Protein AF-A0A496ZQB3-F1 (afdb_monomer)

Solvent-accessible surface area (backbone atoms only — not comparable to full-atom values): 7014 Å² total; per-residue (Å²): 77,30,34,41,27,39,55,31,54,65,35,59,68,57,55,52,36,55,75,69,68,51,73,68,75,42,44,36,33,20,48,75,56,66,64,32,49,50,57,29,39,76,77,40,74,79,56,43,76,68,36,49,72,89,77,60,47,70,66,62,60,68,68,46,72,81,69,74,42,83,47,70,55,72,86,49,55,26,66,36,93,92,40,73,62,40,22,50,21,33,72,88,67,50,78,51,89,47,70,68,58,46,51,54,41,48,74,72,65,59,56,58,66,29,97,53,67,91,76,110

pLDDT: mean 89.24, std 12.01, range [52.22, 98.62]

Foldseek 3Di:
DAEEEEQCQLVVVVVVCVVVVHDYPAAEYEHAPPVSVVNNCVVCVRHHYPYHPVPDDPVNVVPDDDHPYYYYDFDCQCCDPVHDVQQQAFPVGHGHDDPVSVVVCVVVVTHGPHDDPPRD

Mean predicted aligned error: 5.42 Å

Radius of gyration: 16.33 Å; Cα contacts (8 Å, |Δi|>4): 185; chains: 1; bounding box: 41×24×38 Å

Structure (mmCIF, N/CA/C/O backbone):
data_AF-A0A496ZQB3-F1
#
_entry.id   AF-A0A496ZQB3-F1
#
loop_
_atom_site.group_PDB
_atom_site.id
_atom_site.type_symbol
_atom_site.label_atom_id
_atom_site.label_alt_id
_atom_site.label_comp_id
_atom_site.label_asym_id
_atom_site.label_entity_id
_atom_site.label_seq_id
_atom_site.pdbx_PDB_ins_code
_atom_site.Cartn_x
_atom_site.Cartn_y
_atom_site.Cartn_z
_atom_site.occupancy
_atom_site.B_iso_or_equiv
_atom_site.auth_seq_id
_atom_site.auth_comp_id
_atom_site.auth_asym_id
_atom_site.auth_atom_id
_atom_site.pdbx_PDB_model_num
ATOM 1 N N . MET A 1 1 ? -4.860 -3.472 15.190 1.00 96.44 1 MET A N 1
ATOM 2 C CA . MET A 1 1 ? -3.928 -3.937 14.155 1.00 96.44 1 MET A CA 1
ATOM 3 C C . MET A 1 1 ? -3.699 -2.834 13.135 1.00 96.44 1 MET A C 1
ATOM 5 O O . MET A 1 1 ? -4.678 -2.242 12.683 1.00 96.44 1 MET A O 1
ATOM 9 N N . ASN A 1 2 ? -2.444 -2.571 12.778 1.00 98.50 2 ASN A N 1
ATOM 10 C CA . ASN A 1 2 ? -2.066 -1.640 11.713 1.00 98.50 2 ASN A CA 1
ATOM 11 C C . ASN A 1 2 ? -1.763 -2.418 10.428 1.00 98.50 2 ASN A C 1
ATOM 13 O O . ASN A 1 2 ? -0.886 -3.285 10.422 1.00 98.50 2 ASN A O 1
ATOM 17 N N . VAL A 1 3 ? -2.482 -2.113 9.351 1.00 98.56 3 VAL A N 1
ATOM 18 C CA . VAL A 1 3 ? -2.362 -2.800 8.057 1.00 98.56 3 VAL A CA 1
ATOM 19 C C . VAL A 1 3 ? -1.801 -1.842 7.022 1.00 98.56 3 VAL A C 1
ATOM 21 O O . VAL A 1 3 ? -2.321 -0.739 6.882 1.00 98.56 3 VAL A O 1
ATOM 24 N N . LEU A 1 4 ? -0.787 -2.270 6.275 1.00 98.12 4 LEU A N 1
ATOM 25 C CA . LEU A 1 4 ? -0.310 -1.584 5.078 1.00 98.12 4 LEU A CA 1
ATOM 26 C C . LEU A 1 4 ? -0.684 -2.412 3.849 1.00 98.12 4 LEU A C 1
ATOM 28 O O . LEU A 1 4 ? -0.266 -3.560 3.722 1.00 98.12 4 LEU A O 1
ATOM 32 N N . SER A 1 5 ? -1.479 -1.827 2.960 1.00 97.44 5 SER A N 1
ATOM 33 C CA . SER A 1 5 ? -1.920 -2.431 1.708 1.00 97.44 5 SER A CA 1
ATOM 34 C C . SER A 1 5 ? -1.326 -1.687 0.519 1.00 97.44 5 SER A C 1
ATOM 36 O O . SER A 1 5 ? -1.587 -0.499 0.315 1.00 97.44 5 SER A O 1
ATOM 38 N N . LEU A 1 6 ? -0.496 -2.387 -0.246 1.00 95.50 6 LEU A N 1
ATOM 39 C CA . LEU A 1 6 ? 0.168 -1.894 -1.446 1.00 95.50 6 LEU A CA 1
ATOM 40 C C . LEU A 1 6 ? -0.578 -2.397 -2.683 1.00 95.50 6 LEU A C 1
ATOM 42 O O . LEU A 1 6 ? -0.841 -3.594 -2.782 1.00 95.50 6 LEU A O 1
ATOM 46 N N . PHE A 1 7 ? -0.880 -1.516 -3.640 1.00 94.25 7 PHE A N 1
ATOM 47 C CA . PHE A 1 7 ? -1.749 -1.849 -4.781 1.00 94.25 7 PHE A CA 1
ATOM 48 C C . PHE A 1 7 ? -3.143 -2.296 -4.295 1.00 94.25 7 PHE A C 1
ATOM 50 O O . PHE A 1 7 ? -3.633 -3.376 -4.627 1.00 94.25 7 PHE A O 1
ATOM 57 N N . ASP A 1 8 ? -3.736 -1.493 -3.408 1.00 96.56 8 ASP A N 1
ATOM 58 C CA . ASP A 1 8 ? -4.901 -1.871 -2.595 1.00 96.56 8 ASP A CA 1
ATOM 59 C C . ASP A 1 8 ? -6.169 -2.165 -3.417 1.00 96.56 8 ASP A C 1
ATOM 61 O O . ASP A 1 8 ? -7.058 -2.902 -2.970 1.00 96.56 8 ASP A O 1
ATOM 65 N N . GLY A 1 9 ? -6.272 -1.601 -4.621 1.00 95.75 9 GLY A N 1
ATOM 66 C CA . GLY A 1 9 ? -7.420 -1.737 -5.502 1.00 95.75 9 GLY A CA 1
ATOM 67 C C . GLY A 1 9 ? -8.715 -1.333 -4.800 1.00 95.75 9 GLY A C 1
ATOM 68 O O . GLY A 1 9 ? -8.843 -0.245 -4.243 1.00 95.75 9 GLY A O 1
ATOM 69 N N . LEU A 1 10 ? -9.698 -2.234 -4.814 1.00 96.75 10 LEU A N 1
ATOM 70 C CA . LEU A 1 10 ? -11.003 -2.041 -4.167 1.00 96.75 10 LEU A CA 1
ATOM 71 C C . LEU A 1 10 ? -10.984 -2.359 -2.657 1.00 96.75 10 LEU A C 1
ATOM 73 O O . LEU A 1 10 ? -12.029 -2.656 -2.079 1.00 96.75 10 LEU A O 1
ATOM 77 N N . SER A 1 11 ? -9.806 -2.351 -2.029 1.00 97.62 11 SER A N 1
ATOM 78 C CA . SER A 1 11 ? -9.590 -2.684 -0.615 1.00 97.62 11 SER A CA 1
ATOM 79 C C . SER A 1 11 ? -10.056 -4.095 -0.239 1.00 97.62 11 SER A C 1
ATOM 81 O O . SER A 1 11 ? -10.644 -4.330 0.818 1.00 97.62 11 SER A O 1
ATOM 83 N N . GLY A 1 12 ? -9.764 -5.075 -1.101 1.00 97.50 12 GLY A N 1
ATOM 84 C CA . GLY A 1 12 ? -10.137 -6.479 -0.879 1.00 97.50 12 GLY A CA 1
ATOM 85 C C . GLY A 1 12 ? -9.583 -7.055 0.431 1.00 97.50 12 GLY A C 1
ATOM 86 O O . GLY A 1 12 ? -10.274 -7.817 1.110 1.00 97.50 12 GLY A O 1
ATOM 87 N N . GLY A 1 13 ? -8.376 -6.633 0.825 1.00 97.38 13 GLY A N 1
ATOM 88 C CA . GLY A 1 13 ? -7.782 -6.971 2.119 1.00 97.38 13 GLY A CA 1
ATOM 89 C C . GLY A 1 13 ? -8.625 -6.484 3.298 1.00 97.38 13 GLY A C 1
ATOM 90 O O . GLY A 1 13 ? -8.923 -7.269 4.198 1.00 97.38 13 GLY A O 1
ATOM 91 N N . ARG A 1 14 ? -9.089 -5.227 3.265 1.00 98.00 14 ARG A N 1
ATOM 92 C CA . ARG A 1 14 ? -9.985 -4.674 4.293 1.00 98.00 14 ARG A CA 1
ATOM 93 C C . ARG A 1 14 ? -11.292 -5.459 4.388 1.00 98.00 14 ARG A C 1
ATOM 95 O O . ARG A 1 14 ? -11.665 -5.875 5.481 1.00 98.00 14 ARG A O 1
ATOM 102 N N . ILE A 1 15 ? -11.927 -5.738 3.249 1.00 98.06 15 ILE A N 1
ATOM 103 C CA . ILE A 1 15 ? -13.178 -6.513 3.188 1.00 98.06 15 ILE A CA 1
ATOM 104 C C . ILE A 1 15 ? -13.000 -7.898 3.826 1.00 98.06 15 ILE A C 1
ATOM 106 O O . ILE A 1 15 ? -13.874 -8.368 4.556 1.00 98.06 15 ILE A O 1
ATOM 110 N N . ALA A 1 16 ? -11.881 -8.572 3.554 1.00 98.25 16 ALA A N 1
ATOM 111 C CA . ALA A 1 16 ? -11.596 -9.881 4.132 1.00 98.25 16 ALA A CA 1
ATOM 112 C C . ALA A 1 16 ? -11.434 -9.811 5.659 1.00 98.25 16 ALA A C 1
ATOM 114 O O . ALA A 1 16 ? -12.013 -10.635 6.367 1.00 98.25 16 ALA A O 1
ATOM 115 N N . LEU A 1 17 ? -10.697 -8.819 6.165 1.00 98.19 17 LEU A N 1
ATOM 116 C CA . LEU A 1 17 ? -10.490 -8.620 7.602 1.00 98.19 17 LEU A CA 1
ATOM 117 C C . LEU A 1 17 ? -11.804 -8.340 8.338 1.00 98.19 17 LEU A C 1
ATOM 119 O O . LEU A 1 17 ? -12.064 -8.961 9.370 1.00 98.19 17 LEU A O 1
ATOM 123 N N . ASP A 1 18 ? -12.667 -7.498 7.770 1.00 97.50 18 ASP A N 1
ATOM 124 C CA . ASP A 1 18 ? -13.985 -7.216 8.344 1.00 97.50 18 ASP A CA 1
ATOM 125 C C . ASP A 1 18 ? -14.868 -8.468 8.379 1.00 97.50 18 ASP A C 1
ATOM 127 O O . ASP A 1 18 ? -15.499 -8.760 9.395 1.00 97.50 18 ASP A O 1
ATOM 131 N N . ARG A 1 19 ? -14.888 -9.254 7.292 1.00 98.12 19 ARG A N 1
ATOM 132 C CA . ARG A 1 19 ? -15.648 -10.518 7.223 1.00 98.12 19 ARG A CA 1
ATOM 133 C C . ARG A 1 19 ? -15.172 -11.552 8.238 1.00 98.12 19 ARG A C 1
ATOM 135 O O . ARG A 1 19 ? -15.971 -12.367 8.689 1.00 98.12 19 ARG A O 1
ATOM 142 N N . LEU A 1 20 ? -13.889 -11.525 8.585 1.00 98.25 20 LEU A N 1
ATOM 143 C CA . LEU A 1 20 ? -13.304 -12.371 9.624 1.00 98.25 20 LEU A CA 1
ATOM 144 C C . LEU A 1 20 ? -13.533 -11.821 11.043 1.00 98.25 20 LEU A C 1
ATOM 146 O O . LEU A 1 20 ? -13.168 -12.485 12.010 1.00 98.25 20 LEU A O 1
ATOM 150 N N . GLY A 1 21 ? -14.121 -10.629 11.190 1.00 98.00 21 GLY A N 1
ATOM 151 C CA . GLY A 1 21 ? -14.310 -9.972 12.484 1.00 98.00 21 GLY A CA 1
ATOM 152 C C . GLY A 1 21 ? -13.001 -9.506 13.128 1.00 98.00 21 GLY A C 1
ATOM 153 O O . GLY A 1 21 ? -12.940 -9.329 14.346 1.00 98.00 21 GLY A O 1
ATOM 154 N N . ILE A 1 22 ? -11.937 -9.331 12.338 1.00 98.19 22 ILE A N 1
ATOM 155 C CA . ILE A 1 22 ? -10.634 -8.888 12.835 1.00 98.19 22 ILE A CA 1
ATOM 156 C C . ILE A 1 22 ? -10.650 -7.368 12.965 1.00 98.19 22 ILE A C 1
ATOM 158 O O . ILE A 1 22 ? -10.828 -6.645 11.988 1.00 98.19 22 ILE A O 1
ATOM 162 N N . LYS A 1 23 ? -10.405 -6.870 14.178 1.00 97.31 23 LYS A N 1
ATOM 163 C CA . LYS A 1 23 ? -10.337 -5.431 14.429 1.00 97.31 23 LYS A CA 1
ATOM 164 C C . LYS A 1 23 ? -9.089 -4.811 13.784 1.00 97.31 23 LYS A C 1
ATOM 166 O O . LYS A 1 23 ? -7.957 -5.082 14.198 1.00 97.31 23 LYS A O 1
ATOM 171 N N . VAL A 1 24 ? -9.313 -3.911 12.832 1.00 98.06 24 VAL A N 1
ATOM 172 C CA . VAL A 1 24 ? -8.290 -3.037 12.247 1.00 98.06 24 VAL A CA 1
ATOM 173 C C . VAL A 1 24 ? -8.339 -1.686 12.959 1.00 98.06 24 VAL A C 1
ATOM 175 O O . VAL A 1 24 ? -9.402 -1.084 13.052 1.00 98.06 24 VAL A O 1
ATOM 178 N N . ASP A 1 25 ? -7.205 -1.238 13.503 1.00 98.12 25 ASP A N 1
ATOM 179 C CA . ASP A 1 25 ? -7.115 0.080 14.150 1.00 98.12 25 ASP A CA 1
ATOM 180 C C . ASP A 1 25 ? -6.714 1.152 13.129 1.00 98.12 25 ASP A C 1
ATOM 182 O O . ASP A 1 25 ? -7.280 2.237 13.142 1.00 98.12 25 ASP A O 1
ATOM 186 N N . ASN A 1 26 ? -5.780 0.833 12.222 1.00 98.44 26 ASN A N 1
ATOM 187 C CA . ASN A 1 26 ? -5.386 1.703 11.113 1.00 98.44 26 ASN A CA 1
ATOM 188 C C . ASN A 1 26 ? -5.214 0.880 9.833 1.00 98.44 26 ASN A C 1
ATOM 190 O O . ASN A 1 26 ? -4.564 -0.170 9.854 1.00 98.44 26 ASN A O 1
ATOM 194 N N . TYR A 1 27 ? -5.763 1.366 8.719 1.00 98.62 27 TYR A N 1
ATOM 195 C CA . TYR A 1 27 ? -5.597 0.759 7.398 1.00 98.62 27 TYR A CA 1
ATOM 196 C C . TYR A 1 27 ? -4.979 1.775 6.438 1.00 98.62 27 TYR A C 1
ATOM 198 O O . TYR A 1 27 ? -5.632 2.739 6.039 1.00 98.62 27 TYR A O 1
ATOM 206 N N . TYR A 1 28 ? -3.718 1.556 6.084 1.00 98.50 28 TYR A N 1
ATOM 207 C CA . TYR A 1 28 ? -2.954 2.376 5.153 1.00 98.50 28 TYR A CA 1
ATOM 208 C C . TYR A 1 28 ? -3.040 1.777 3.749 1.00 98.50 28 TYR A C 1
ATOM 210 O O . TYR A 1 28 ? -2.740 0.600 3.560 1.00 98.50 28 TYR A O 1
ATOM 218 N N . SER A 1 29 ? -3.439 2.579 2.767 1.00 98.12 29 SER A N 1
ATOM 219 C CA . SER A 1 29 ? -3.675 2.151 1.385 1.00 98.12 29 SER A CA 1
ATOM 220 C C . SER A 1 29 ? -2.814 2.962 0.423 1.00 98.12 29 SER A C 1
ATOM 222 O O . SER A 1 29 ? -2.915 4.193 0.379 1.00 98.12 29 SER A O 1
ATOM 224 N N . SER A 1 30 ? -1.973 2.275 -0.350 1.00 97.31 30 SER A N 1
ATOM 225 C CA . SER A 1 30 ? -1.298 2.830 -1.522 1.00 97.31 30 SER A CA 1
ATOM 226 C C . SER A 1 30 ? -2.001 2.329 -2.783 1.00 97.31 30 SER A C 1
ATOM 228 O O . SER A 1 30 ? -1.955 1.143 -3.111 1.00 97.31 30 SER A O 1
ATOM 230 N N . GLU A 1 31 ? -2.686 3.245 -3.463 1.00 96.94 31 GLU A N 1
ATOM 231 C CA . GLU A 1 31 ? -3.458 3.012 -4.683 1.00 96.94 31 GLU A CA 1
ATOM 232 C C . GLU A 1 31 ? -3.447 4.293 -5.526 1.00 96.94 31 GLU A C 1
ATOM 234 O O . GLU A 1 31 ? -3.393 5.399 -4.980 1.00 96.94 31 GLU A O 1
ATOM 239 N N . ILE A 1 32 ? -3.490 4.145 -6.850 1.00 96.38 32 ILE A N 1
ATOM 240 C CA . ILE A 1 32 ? -3.451 5.246 -7.822 1.00 96.38 32 ILE A CA 1
ATOM 241 C C . ILE A 1 32 ? -4.685 5.284 -8.731 1.00 96.38 32 ILE A C 1
ATOM 243 O O . ILE A 1 32 ? -4.985 6.327 -9.316 1.00 96.38 32 ILE A O 1
ATOM 247 N N . ASP A 1 33 ? -5.423 4.181 -8.863 1.00 97.00 33 ASP A N 1
ATOM 248 C CA . ASP A 1 33 ? -6.653 4.132 -9.639 1.00 97.00 33 ASP A CA 1
ATOM 249 C C . ASP A 1 33 ? -7.759 4.920 -8.929 1.00 97.00 33 ASP A C 1
ATOM 251 O O . ASP A 1 33 ? -8.300 4.536 -7.890 1.00 97.00 33 ASP A O 1
ATOM 255 N N . LYS A 1 34 ? -8.119 6.055 -9.529 1.00 97.62 34 LYS A N 1
ATOM 256 C CA . LYS A 1 34 ? -9.111 6.987 -8.982 1.00 97.62 34 LYS A CA 1
ATOM 257 C C . LYS A 1 34 ? -10.483 6.352 -8.736 1.00 97.62 34 LYS A C 1
ATOM 259 O O . LYS A 1 34 ? -11.187 6.785 -7.827 1.00 97.62 34 LYS A O 1
ATOM 264 N N . TYR A 1 35 ? -10.887 5.362 -9.533 1.00 98.12 35 TYR A N 1
ATOM 265 C CA . TYR A 1 35 ? -12.192 4.722 -9.381 1.00 98.12 35 TYR A CA 1
ATOM 266 C C . TYR A 1 35 ? -12.162 3.716 -8.236 1.00 98.12 35 TYR A C 1
ATOM 268 O O . TYR A 1 35 ? -13.099 3.663 -7.440 1.00 98.12 35 TYR A O 1
ATOM 276 N N . ALA A 1 36 ? -11.066 2.973 -8.105 1.00 97.69 36 ALA A N 1
ATOM 277 C CA . ALA A 1 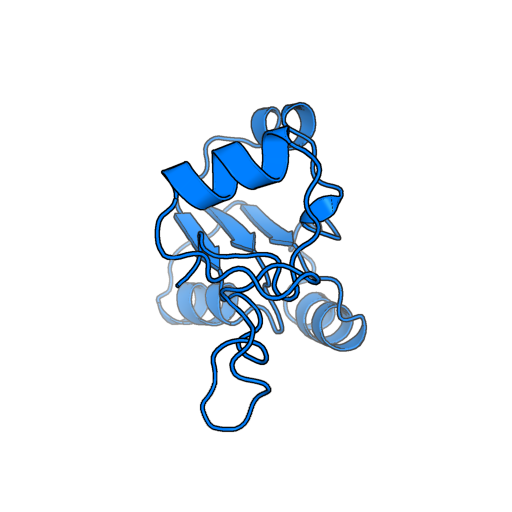36 ? -10.844 2.072 -6.990 1.00 97.69 36 ALA A CA 1
ATOM 278 C C . ALA A 1 36 ? -10.794 2.832 -5.658 1.00 97.69 36 ALA A C 1
ATOM 280 O O . ALA A 1 36 ? -11.466 2.443 -4.698 1.00 97.69 36 ALA A O 1
ATOM 281 N N . ILE A 1 37 ? -10.090 3.969 -5.625 1.00 98.31 37 ILE A N 1
ATOM 282 C CA . ILE A 1 37 ? -10.051 4.887 -4.477 1.00 98.31 37 ILE A CA 1
ATOM 283 C C . ILE A 1 37 ? -11.449 5.405 -4.144 1.00 98.31 37 ILE A C 1
ATOM 285 O O . ILE A 1 37 ? -11.833 5.378 -2.977 1.00 98.31 37 ILE A O 1
ATOM 289 N N . GLN A 1 38 ? -12.219 5.854 -5.138 1.00 98.19 38 GLN A N 1
ATOM 290 C CA . GLN A 1 38 ? -13.578 6.350 -4.918 1.00 98.19 38 GLN A CA 1
ATOM 291 C C . GLN A 1 38 ? -14.454 5.285 -4.248 1.00 98.19 38 GLN A C 1
ATOM 293 O O . GLN A 1 38 ? -14.969 5.510 -3.156 1.00 98.19 38 GLN A O 1
ATOM 298 N N . VAL A 1 39 ? -14.548 4.095 -4.852 1.00 98.19 39 VAL A N 1
ATOM 299 C CA . VAL A 1 39 ? -15.377 2.998 -4.331 1.00 98.19 39 VAL A CA 1
ATOM 300 C C . VAL A 1 39 ? -14.935 2.585 -2.929 1.00 98.19 39 VAL A C 1
ATOM 302 O O . VAL A 1 39 ? -15.770 2.423 -2.041 1.00 98.19 39 VAL A O 1
ATOM 305 N N . SER A 1 40 ? -13.633 2.417 -2.703 1.00 97.69 40 SER A N 1
ATOM 306 C CA . SER A 1 40 ? -13.138 2.029 -1.379 1.00 97.69 40 SER A CA 1
ATOM 307 C C . SER A 1 40 ? -13.356 3.119 -0.328 1.00 97.69 40 SER A C 1
ATOM 309 O O . SER A 1 40 ? -13.637 2.781 0.811 1.00 97.69 40 SER A O 1
ATOM 311 N N . THR A 1 41 ? -13.303 4.405 -0.689 1.00 97.56 41 THR A N 1
ATOM 312 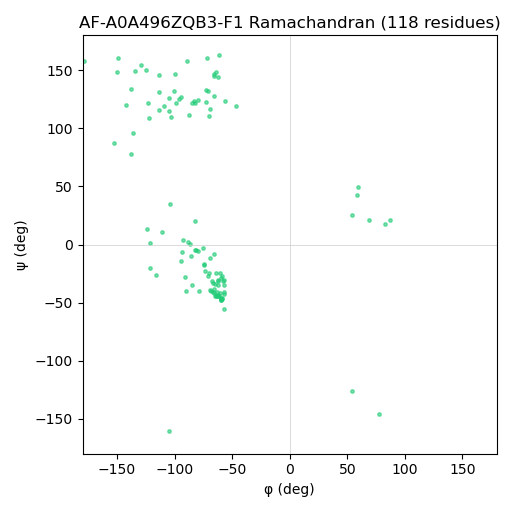C CA . THR A 1 41 ? -13.574 5.521 0.241 1.00 97.56 41 THR A CA 1
ATOM 313 C C . THR A 1 41 ? -15.045 5.570 0.644 1.00 97.56 41 THR A C 1
ATOM 315 O O . THR A 1 41 ? -15.346 5.792 1.812 1.00 97.56 41 THR A O 1
ATOM 318 N N . ASP A 1 42 ? -15.955 5.308 -0.297 1.00 98.00 42 ASP A N 1
ATOM 319 C CA . ASP A 1 42 ? -17.397 5.279 -0.026 1.00 98.00 42 ASP A CA 1
ATOM 320 C C . ASP A 1 42 ? -17.781 4.139 0.935 1.00 98.00 42 ASP A C 1
ATOM 322 O O . ASP A 1 42 ? -18.688 4.292 1.752 1.00 98.00 42 ASP A O 1
ATOM 326 N N . ASN A 1 43 ? -17.080 3.000 0.865 1.00 97.06 43 ASN A N 1
ATOM 327 C CA . ASN A 1 43 ? -17.294 1.865 1.770 1.00 97.06 43 ASN A CA 1
ATOM 328 C C . ASN A 1 43 ? -16.516 1.997 3.093 1.00 97.06 43 ASN A C 1
ATOM 330 O O . ASN A 1 43 ? -17.007 1.571 4.136 1.00 97.06 43 ASN A O 1
ATOM 334 N N . TYR A 1 44 ? -15.314 2.578 3.044 1.00 97.50 44 TYR A N 1
ATOM 335 C CA . TYR A 1 44 ? -14.352 2.658 4.144 1.00 97.50 44 TYR A CA 1
ATOM 336 C C . TYR A 1 44 ? -13.707 4.050 4.212 1.00 97.50 44 TYR A C 1
ATOM 338 O O . TYR A 1 44 ? -12.563 4.244 3.783 1.00 97.50 44 TYR A O 1
ATOM 346 N N . PRO A 1 45 ? -14.425 5.048 4.757 1.00 97.31 45 PRO A N 1
ATOM 347 C CA . PRO A 1 45 ? -13.928 6.420 4.837 1.00 97.31 45 PRO A CA 1
ATOM 348 C C . PRO A 1 45 ? -12.764 6.588 5.829 1.00 97.31 45 PRO A C 1
ATOM 350 O O . PRO A 1 45 ? -12.115 7.629 5.835 1.00 97.31 45 PRO A O 1
ATOM 353 N N . ASP A 1 46 ? -12.493 5.582 6.667 1.00 97.44 46 ASP A N 1
ATOM 354 C CA . ASP A 1 46 ? -11.393 5.536 7.637 1.00 97.44 46 ASP A CA 1
ATOM 355 C C . ASP A 1 46 ? -10.042 5.112 7.033 1.00 97.44 46 ASP A C 1
ATOM 357 O O . ASP A 1 46 ? -9.028 5.130 7.732 1.00 97.44 46 ASP A O 1
ATOM 361 N N . ILE A 1 47 ? -9.992 4.733 5.750 1.00 98.19 47 ILE A N 1
ATOM 362 C CA . ILE A 1 47 ? -8.737 4.359 5.085 1.00 98.19 47 ILE A CA 1
ATOM 363 C C . ILE A 1 47 ? -7.798 5.566 4.973 1.00 98.19 47 ILE A C 1
ATOM 365 O O . ILE A 1 47 ? -8.137 6.603 4.401 1.00 98.19 47 ILE A O 1
ATOM 369 N N . ILE A 1 48 ? -6.559 5.385 5.429 1.00 98.19 48 ILE A N 1
ATOM 370 C CA . ILE A 1 48 ? -5.488 6.375 5.326 1.00 98.19 48 ILE A CA 1
ATOM 371 C C . ILE A 1 48 ? -4.786 6.192 3.978 1.00 98.19 48 ILE A C 1
ATOM 373 O O . ILE A 1 48 ? -4.120 5.185 3.735 1.00 98.19 48 ILE A O 1
ATOM 377 N N . ARG A 1 49 ? -4.939 7.167 3.081 1.00 97.31 49 ARG A N 1
ATOM 378 C CA . ARG A 1 49 ? -4.383 7.114 1.722 1.00 97.31 49 ARG A CA 1
ATOM 379 C C . ARG A 1 49 ? -2.941 7.600 1.705 1.00 97.31 49 ARG A C 1
ATOM 381 O O . ARG A 1 49 ? -2.668 8.742 2.056 1.00 97.31 49 ARG A O 1
ATOM 388 N N . LEU A 1 50 ? -2.045 6.737 1.245 1.00 97.06 50 LEU A N 1
ATOM 389 C CA . LEU A 1 50 ? -0.627 7.036 1.067 1.00 97.06 50 LEU A CA 1
ATOM 390 C C . LEU A 1 50 ? -0.300 7.495 -0.363 1.00 97.06 50 LEU A C 1
ATOM 392 O O . LEU A 1 50 ? 0.760 8.058 -0.602 1.00 97.06 50 LEU A O 1
ATOM 396 N N . GLY A 1 51 ? -1.224 7.300 -1.309 1.00 95.44 51 GLY A N 1
ATOM 397 C CA . GLY A 1 51 ? -1.024 7.650 -2.713 1.00 95.44 51 GLY A CA 1
ATOM 398 C C . GLY A 1 51 ? -0.159 6.628 -3.447 1.00 95.44 51 GLY A C 1
ATOM 399 O O . GLY A 1 51 ? -0.239 5.427 -3.179 1.00 95.44 51 GLY A O 1
ATOM 400 N N . SER A 1 52 ? 0.636 7.103 -4.402 1.00 94.12 52 SER A N 1
ATOM 401 C CA . SER A 1 52 ? 1.463 6.261 -5.264 1.00 94.12 52 SER A CA 1
ATOM 402 C C . SER A 1 52 ? 2.632 5.636 -4.508 1.00 94.12 52 SER A C 1
ATOM 404 O O . SER A 1 52 ? 3.376 6.333 -3.825 1.00 94.12 52 SER A O 1
ATOM 406 N N . ILE A 1 53 ? 2.837 4.329 -4.681 1.00 90.69 53 ILE A N 1
ATOM 407 C CA . ILE A 1 53 ? 3.904 3.593 -3.991 1.00 90.69 53 ILE A CA 1
ATOM 408 C C . ILE A 1 53 ? 5.310 4.090 -4.356 1.00 90.69 53 ILE A C 1
ATOM 410 O O . ILE A 1 53 ? 6.206 4.047 -3.521 1.00 90.69 53 ILE A O 1
ATOM 414 N N . ILE A 1 54 ? 5.508 4.578 -5.586 1.00 88.62 54 ILE A N 1
ATOM 415 C CA . ILE A 1 54 ? 6.821 5.056 -6.052 1.00 88.62 54 ILE A CA 1
ATOM 416 C C . ILE A 1 54 ? 7.205 6.415 -5.461 1.00 88.62 54 ILE A C 1
ATOM 418 O O . ILE A 1 54 ? 8.378 6.773 -5.494 1.00 88.62 54 ILE A O 1
ATOM 422 N N . ASP A 1 55 ? 6.228 7.147 -4.922 1.00 91.94 55 ASP A N 1
ATOM 423 C CA . ASP A 1 55 ? 6.438 8.454 -4.300 1.00 91.94 55 ASP A CA 1
ATOM 424 C C . ASP A 1 55 ? 6.641 8.335 -2.778 1.00 91.94 55 ASP A C 1
ATOM 426 O O . ASP A 1 55 ? 6.953 9.328 -2.121 1.00 91.94 55 ASP A O 1
ATOM 430 N N . LEU A 1 56 ? 6.472 7.132 -2.207 1.00 91.50 56 LEU A N 1
ATOM 431 C CA . LEU A 1 56 ? 6.662 6.893 -0.779 1.00 91.50 56 LEU A CA 1
ATOM 432 C C . LEU A 1 56 ? 8.141 6.918 -0.415 1.00 91.50 56 LEU A C 1
ATOM 434 O O . LEU A 1 56 ? 8.944 6.130 -0.918 1.00 91.50 56 LEU A O 1
ATOM 438 N N . THR A 1 57 ? 8.490 7.802 0.513 1.00 93.31 57 THR A N 1
ATOM 439 C CA . THR A 1 57 ? 9.850 7.914 1.037 1.00 93.31 57 THR A CA 1
ATOM 440 C C . THR A 1 57 ? 10.066 6.997 2.236 1.00 93.31 57 THR A C 1
ATOM 442 O O . THR A 1 57 ? 9.133 6.628 2.951 1.00 93.31 57 THR A O 1
ATOM 445 N N . GLU A 1 58 ? 11.330 6.665 2.503 1.00 92.31 58 GLU A N 1
ATOM 446 C CA . GLU A 1 58 ? 11.708 5.925 3.710 1.00 92.31 58 GLU A CA 1
ATOM 447 C C . GLU A 1 58 ? 11.256 6.657 4.982 1.00 92.31 58 GLU A C 1
ATOM 449 O O . GLU A 1 58 ? 10.709 6.034 5.884 1.00 92.31 58 GLU A O 1
ATOM 454 N N . GLU A 1 59 ? 11.391 7.985 5.027 1.00 95.25 59 GLU A N 1
ATOM 455 C CA . GLU A 1 59 ? 10.922 8.806 6.148 1.00 95.25 59 GLU A CA 1
ATOM 456 C C . GLU A 1 59 ? 9.413 8.649 6.383 1.00 95.25 59 GLU A C 1
ATOM 458 O O . GLU A 1 59 ? 8.982 8.441 7.517 1.00 95.25 59 GLU A O 1
ATOM 463 N N . GLN A 1 60 ? 8.604 8.691 5.318 1.00 93.38 60 GLN A N 1
ATOM 464 C CA . GLN A 1 60 ? 7.156 8.501 5.419 1.00 93.38 60 GLN A CA 1
ATOM 465 C C . GLN A 1 60 ? 6.800 7.100 5.921 1.00 93.38 60 GLN A C 1
ATOM 467 O O . GLN A 1 60 ? 5.899 6.960 6.746 1.00 93.38 60 GLN A O 1
ATOM 472 N N . LEU A 1 61 ? 7.510 6.071 5.451 1.00 92.69 61 LEU A N 1
ATOM 473 C CA . LEU A 1 61 ? 7.300 4.688 5.881 1.00 92.69 61 LEU A CA 1
ATOM 474 C C . LEU A 1 61 ? 7.725 4.471 7.340 1.00 92.69 61 LEU A C 1
ATOM 476 O O . LEU A 1 61 ? 7.014 3.797 8.082 1.00 92.69 61 LEU A O 1
ATOM 480 N N . LEU A 1 62 ? 8.839 5.068 7.771 1.00 94.00 62 LEU A N 1
ATOM 481 C CA . LEU A 1 62 ? 9.325 5.010 9.155 1.00 94.00 62 LEU A CA 1
ATOM 482 C C . LEU A 1 62 ? 8.453 5.815 10.128 1.00 94.00 62 LEU A C 1
ATOM 484 O O . LEU A 1 62 ? 8.429 5.508 11.319 1.00 94.00 62 LEU A O 1
ATOM 488 N N . ALA A 1 63 ? 7.733 6.826 9.639 1.00 95.62 63 ALA A N 1
ATOM 489 C CA . ALA A 1 63 ? 6.772 7.590 10.430 1.00 95.62 63 ALA A CA 1
ATOM 490 C C . ALA A 1 63 ? 5.465 6.822 10.700 1.00 95.62 63 ALA A C 1
ATOM 492 O O . ALA A 1 63 ? 4.703 7.207 11.593 1.00 95.62 63 ALA A O 1
ATOM 493 N N . LEU A 1 64 ? 5.185 5.745 9.955 1.00 95.69 64 LEU A N 1
ATOM 494 C CA . LEU A 1 64 ? 4.039 4.884 10.231 1.00 95.69 64 LEU A CA 1
ATOM 495 C C . LEU A 1 64 ? 4.222 4.168 11.578 1.00 95.69 64 LEU A C 1
ATOM 497 O O . LEU A 1 64 ? 5.338 3.797 11.953 1.00 95.69 64 LEU A O 1
ATOM 501 N N . PRO A 1 65 ? 3.131 3.911 12.321 1.00 97.19 65 PRO A N 1
ATOM 502 C CA . PRO A 1 65 ? 3.211 3.016 13.462 1.00 97.19 65 PRO A CA 1
ATOM 503 C C . PRO A 1 65 ? 3.632 1.619 12.994 1.00 97.19 65 PRO A C 1
ATOM 505 O O . PRO A 1 65 ? 3.497 1.268 11.821 1.00 97.19 65 PRO A O 1
ATOM 508 N N . LYS A 1 66 ? 4.087 0.787 13.937 1.00 97.31 66 LYS A N 1
ATOM 509 C CA . LYS A 1 66 ? 4.440 -0.610 13.660 1.00 97.31 66 LYS A CA 1
ATOM 510 C C . LYS A 1 66 ? 3.337 -1.287 12.837 1.00 97.31 66 LYS A C 1
ATOM 512 O O . LYS A 1 66 ? 2.210 -1.409 13.317 1.00 97.31 66 LYS A O 1
ATOM 517 N N . ILE A 1 67 ? 3.690 -1.743 11.637 1.00 98.00 67 ILE A N 1
ATOM 518 C CA . ILE A 1 67 ? 2.801 -2.499 10.756 1.00 98.00 67 ILE A CA 1
ATOM 519 C C . ILE A 1 67 ? 2.751 -3.951 11.230 1.00 98.00 67 ILE A C 1
ATOM 521 O O . ILE A 1 67 ? 3.782 -4.607 11.373 1.00 98.00 67 ILE A O 1
ATOM 525 N N . ASP A 1 68 ? 1.542 -4.442 11.489 1.00 98.25 68 ASP A N 1
ATOM 526 C CA . ASP A 1 68 ? 1.297 -5.823 11.911 1.00 98.25 68 ASP A CA 1
ATOM 527 C C . ASP A 1 68 ? 1.055 -6.744 10.708 1.00 98.25 68 ASP A C 1
ATOM 529 O O . ASP A 1 68 ? 1.328 -7.941 10.771 1.00 98.25 68 ASP A O 1
ATOM 533 N N . LEU A 1 69 ? 0.530 -6.182 9.615 1.00 98.06 69 LEU A N 1
ATOM 534 C CA . LEU A 1 69 ? 0.200 -6.902 8.393 1.00 98.06 69 LEU A CA 1
ATOM 535 C C . LEU A 1 69 ? 0.533 -6.047 7.166 1.00 98.06 69 LEU A C 1
ATOM 537 O O . LEU A 1 69 ? -0.033 -4.970 6.985 1.00 98.06 69 LEU A O 1
ATOM 541 N N . LEU A 1 70 ? 1.423 -6.558 6.316 1.00 96.56 70 LEU A N 1
ATOM 542 C CA . LEU A 1 70 ? 1.706 -6.021 4.988 1.00 96.56 70 LEU A CA 1
ATOM 543 C C . LEU A 1 70 ? 1.054 -6.925 3.942 1.00 96.56 70 LEU A C 1
ATOM 545 O O . LEU A 1 70 ? 1.295 -8.132 3.932 1.00 96.56 70 LEU A O 1
ATOM 549 N N . ILE A 1 71 ? 0.244 -6.344 3.067 1.00 95.94 71 ILE A N 1
ATOM 550 C CA . ILE A 1 71 ? -0.390 -7.035 1.943 1.00 95.94 71 ILE A CA 1
ATOM 551 C C . ILE A 1 71 ? -0.154 -6.256 0.655 1.00 95.94 71 ILE A C 1
ATOM 553 O O . ILE A 1 71 ? 0.030 -5.040 0.674 1.00 95.94 71 ILE A O 1
ATOM 557 N N . GLY A 1 72 ? -0.185 -6.953 -0.473 1.00 91.94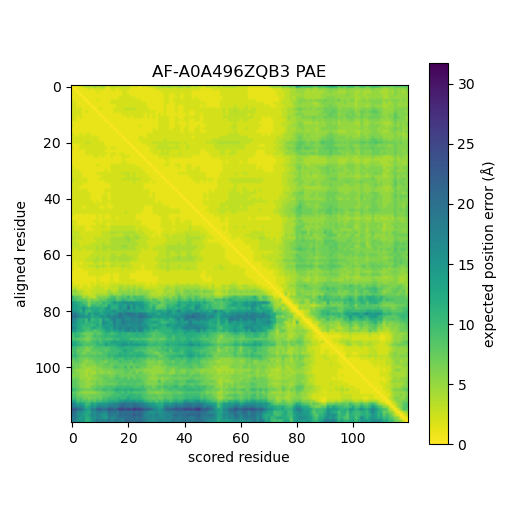 72 GLY A N 1
ATOM 558 C CA . GLY A 1 72 ? -0.222 -6.298 -1.767 1.00 91.94 72 GLY A CA 1
ATOM 559 C C . GLY A 1 72 ? -0.275 -7.267 -2.932 1.00 91.94 72 GLY A C 1
ATOM 560 O O . GLY A 1 72 ? 0.090 -8.436 -2.805 1.00 91.94 72 GLY A O 1
ATOM 561 N N . GLY A 1 73 ? -0.759 -6.767 -4.064 1.00 85.88 73 GLY A N 1
ATOM 562 C CA . GLY A 1 73 ? -0.864 -7.514 -5.312 1.00 85.88 73 GLY A CA 1
ATOM 563 C C . GLY A 1 73 ? -0.392 -6.654 -6.468 1.00 85.88 73 GLY A C 1
ATOM 564 O O . GLY A 1 73 ? -1.157 -5.849 -6.992 1.00 85.88 73 GLY A O 1
ATOM 565 N N . SER A 1 74 ? 0.876 -6.805 -6.854 1.00 83.62 74 SER A N 1
ATOM 566 C CA . SER A 1 74 ? 1.434 -5.977 -7.922 1.00 83.62 74 SER A CA 1
ATOM 567 C C . SER A 1 74 ? 0.729 -6.239 -9.268 1.00 83.62 74 SER A C 1
ATOM 569 O O . SER A 1 74 ? 0.284 -7.364 -9.530 1.00 83.62 74 SER A O 1
ATOM 571 N N . PRO A 1 75 ? 0.619 -5.225 -10.145 1.00 79.00 75 PRO A N 1
ATOM 572 C CA . PRO A 1 75 ? 0.000 -5.386 -11.456 1.00 79.00 75 PRO A CA 1
ATOM 573 C C . PRO A 1 75 ? 0.675 -6.505 -12.274 1.00 79.00 75 PRO A C 1
ATOM 575 O O . PRO A 1 75 ? 1.883 -6.494 -12.510 1.00 79.00 75 PRO A O 1
ATOM 578 N N . CYS A 1 76 ? -0.104 -7.496 -12.717 1.00 75.00 76 CYS A N 1
ATOM 579 C CA . CYS A 1 76 ? 0.418 -8.717 -13.338 1.00 75.00 76 CYS A CA 1
ATOM 580 C C . CYS A 1 76 ? 0.618 -8.627 -14.862 1.00 75.00 76 CYS A C 1
ATOM 582 O O . CYS A 1 76 ? 1.015 -9.611 -15.484 1.00 75.00 76 CYS A O 1
ATOM 584 N N . GLN A 1 77 ? 0.353 -7.483 -15.500 1.00 66.75 77 GLN A N 1
ATOM 585 C CA . GLN A 1 77 ? 0.360 -7.332 -16.966 1.00 66.75 77 GLN A CA 1
ATOM 586 C C . GLN A 1 77 ? 1.725 -7.662 -17.589 1.00 66.75 77 GLN A C 1
ATOM 588 O O . GLN A 1 77 ? 1.793 -8.126 -18.727 1.00 66.75 77 GLN A O 1
ATOM 593 N N . GLY A 1 78 ? 2.810 -7.454 -16.841 1.00 67.00 78 GLY A N 1
ATOM 594 C CA . GLY A 1 78 ? 4.159 -7.831 -17.259 1.00 67.00 78 GLY A CA 1
ATOM 595 C C . GLY A 1 78 ? 4.437 -9.338 -17.203 1.00 67.00 78 GLY A C 1
ATOM 596 O O . GLY A 1 78 ? 5.305 -9.800 -17.933 1.00 67.00 78 GLY A O 1
ATOM 597 N N . PHE A 1 79 ? 3.704 -10.104 -16.393 1.00 67.38 79 PHE A N 1
ATOM 598 C CA . PHE A 1 79 ? 4.010 -11.506 -16.060 1.00 67.38 79 PHE A CA 1
ATOM 599 C C . PHE A 1 79 ? 2.952 -12.507 -16.5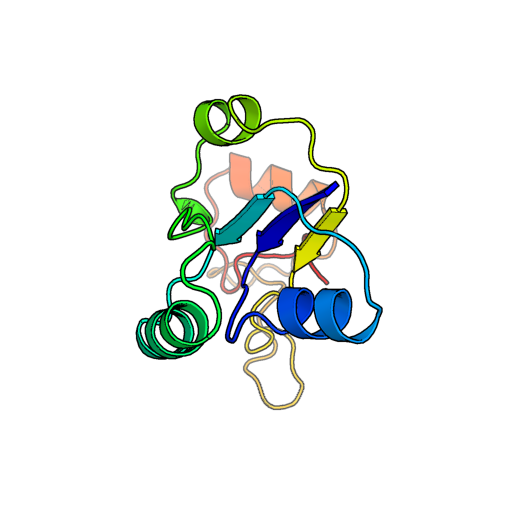43 1.00 67.38 79 PHE A C 1
ATOM 601 O O . PHE A 1 79 ? 3.255 -13.673 -16.784 1.00 67.38 79 PHE A O 1
ATOM 608 N N . SER A 1 80 ? 1.703 -12.067 -16.695 1.00 65.19 80 SER A N 1
ATOM 609 C CA . SER A 1 80 ? 0.592 -12.916 -17.122 1.00 65.19 80 SER A CA 1
ATOM 610 C C . SER A 1 80 ? 0.813 -13.482 -18.528 1.00 65.19 80 SER A C 1
ATOM 612 O O . SER A 1 80 ? 1.292 -12.780 -19.418 1.00 65.19 80 SER A O 1
ATOM 614 N N . LEU A 1 81 ? 0.371 -14.728 -18.756 1.00 66.50 81 LEU A N 1
ATOM 615 C CA . LEU A 1 81 ? 0.299 -15.343 -20.092 1.00 66.50 81 LEU A CA 1
ATOM 616 C C . LEU A 1 81 ? -0.556 -14.522 -21.070 1.00 66.50 81 LEU A C 1
ATOM 618 O O . LEU A 1 81 ? -0.296 -14.528 -22.267 1.00 66.50 81 LEU A O 1
ATOM 622 N N . ALA A 1 82 ? -1.568 -13.818 -20.557 1.00 70.50 82 ALA A N 1
ATOM 623 C CA . ALA A 1 82 ? -2.412 -12.909 -21.335 1.00 70.50 82 ALA A CA 1
ATOM 624 C C . ALA A 1 82 ? -1.828 -11.483 -21.440 1.00 70.50 82 ALA A C 1
ATOM 626 O O . ALA A 1 82 ? -2.466 -10.597 -22.004 1.00 70.50 82 ALA A O 1
ATOM 627 N N . GLY A 1 83 ? -0.656 -11.249 -20.844 1.00 67.50 83 GLY A N 1
ATOM 628 C CA . GLY A 1 83 ? 0.054 -9.976 -20.820 1.00 67.50 83 GLY A CA 1
ATOM 629 C C . GLY A 1 83 ? 1.255 -9.949 -21.766 1.00 67.50 83 GLY A C 1
ATOM 630 O O . GLY A 1 83 ? 1.362 -10.737 -22.701 1.00 67.50 83 GLY A O 1
ATOM 631 N N . HIS A 1 84 ? 2.180 -9.021 -21.522 1.00 69.62 84 HIS A N 1
ATOM 632 C CA . HIS A 1 84 ? 3.328 -8.791 -22.409 1.00 69.62 84 HIS A CA 1
ATOM 633 C C . HIS A 1 84 ? 4.532 -9.698 -22.127 1.00 69.62 84 HIS A C 1
ATOM 635 O O . HIS A 1 84 ? 5.467 -9.691 -22.921 1.00 69.62 84 HIS A O 1
ATOM 641 N N . GLN A 1 85 ? 4.525 -10.441 -21.010 1.00 72.88 85 GLN A N 1
ATOM 642 C CA . GLN A 1 85 ? 5.587 -11.377 -20.597 1.00 72.88 85 GLN A CA 1
ATOM 643 C C . GLN A 1 85 ? 7.001 -10.765 -20.532 1.00 72.88 85 GLN A C 1
ATOM 645 O O . GLN A 1 85 ? 8.000 -11.463 -20.653 1.00 72.88 85 GLN A O 1
ATOM 650 N N . LYS A 1 86 ? 7.087 -9.446 -20.331 1.00 74.88 86 LYS A N 1
ATOM 651 C CA . LYS A 1 86 ? 8.340 -8.680 -20.215 1.00 74.88 86 LYS A CA 1
ATOM 652 C C . LYS A 1 86 ? 8.593 -8.146 -18.804 1.00 74.88 86 LYS A C 1
ATOM 654 O O . LYS A 1 86 ? 9.478 -7.316 -18.617 1.00 74.88 86 LYS A O 1
ATOM 659 N N . GLY A 1 87 ? 7.821 -8.598 -17.815 1.00 72.56 87 GLY A N 1
ATOM 660 C CA . GLY A 1 87 ? 7.853 -8.106 -16.433 1.00 72.56 87 GLY A CA 1
ATOM 661 C C . GLY A 1 87 ? 9.212 -8.251 -15.748 1.00 72.56 87 GLY A C 1
ATOM 662 O O . GLY A 1 87 ? 9.551 -7.415 -14.917 1.00 72.56 87 GLY A O 1
ATOM 663 N N . SER A 1 88 ? 10.007 -9.238 -16.169 1.00 77.81 88 SER A N 1
ATOM 664 C CA . SER A 1 88 ? 11.362 -9.507 -15.675 1.00 77.81 88 SER A CA 1
ATOM 665 C C . SER A 1 88 ? 12.458 -9.052 -16.640 1.00 77.81 88 SER A C 1
ATOM 667 O O . SER A 1 88 ? 13.468 -9.730 -16.763 1.00 77.81 88 SER A O 1
ATOM 669 N N . SER A 1 89 ? 12.277 -7.952 -17.376 1.00 85.44 89 SER A N 1
ATOM 670 C CA . SER A 1 89 ? 13.300 -7.478 -18.320 1.00 85.44 89 SER A CA 1
ATOM 671 C C . SER A 1 89 ? 13.550 -5.976 -18.233 1.00 85.44 89 SER A C 1
ATOM 673 O O . SER A 1 89 ? 12.635 -5.192 -17.948 1.00 85.44 89 SER A O 1
ATOM 675 N N . THR A 1 90 ? 14.784 -5.564 -18.517 1.00 85.62 90 THR A N 1
ATOM 676 C CA . THR A 1 90 ? 15.119 -4.152 -18.729 1.00 85.62 90 THR A CA 1
ATOM 677 C C . THR A 1 90 ? 14.559 -3.658 -20.067 1.00 85.62 90 THR A C 1
ATOM 679 O O . THR A 1 90 ? 14.248 -4.458 -20.958 1.00 85.62 90 THR A O 1
ATOM 682 N N . LYS A 1 91 ? 14.420 -2.341 -20.254 1.00 86.06 91 LYS A N 1
ATOM 683 C CA . LYS A 1 91 ? 13.974 -1.759 -21.537 1.00 86.06 91 LYS A CA 1
ATOM 684 C C . LYS A 1 91 ? 14.925 -2.093 -22.693 1.00 86.06 91 LYS A C 1
ATOM 686 O O . LYS A 1 91 ? 14.496 -2.158 -23.842 1.00 86.06 91 LYS A O 1
ATOM 691 N N . GLU A 1 92 ? 16.183 -2.369 -22.379 1.00 86.81 92 GLU A N 1
ATOM 692 C CA . GLU A 1 92 ? 17.254 -2.805 -23.278 1.00 86.81 92 GLU A CA 1
ATOM 693 C C . GLU A 1 92 ? 17.191 -4.307 -23.608 1.00 86.81 92 GLU A C 1
ATOM 695 O O . GLU A 1 92 ? 17.950 -4.779 -24.452 1.00 86.81 92 GLU A O 1
ATOM 700 N N . GLY A 1 93 ? 16.277 -5.061 -22.988 1.00 86.69 93 GLY A N 1
ATOM 701 C CA . GLY A 1 93 ? 16.058 -6.482 -23.264 1.00 86.69 93 GLY A CA 1
ATOM 702 C C . GLY A 1 93 ? 16.945 -7.432 -22.461 1.00 86.69 93 GLY A C 1
ATOM 703 O O . GLY A 1 93 ? 17.131 -8.570 -22.882 1.00 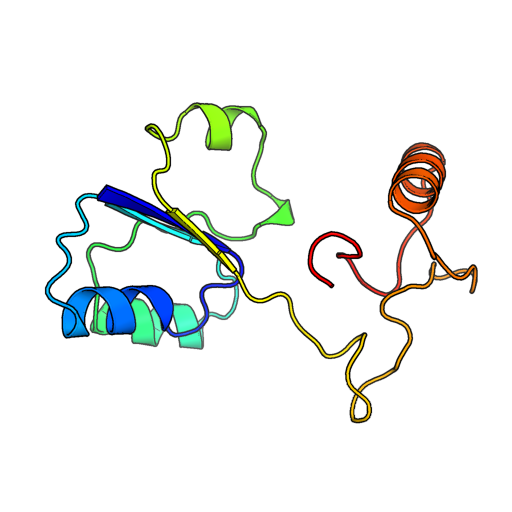86.69 93 GLY A O 1
ATOM 704 N N . ILE A 1 94 ? 17.497 -6.985 -21.329 1.00 87.88 94 ILE A N 1
ATOM 705 C CA . ILE A 1 94 ? 18.225 -7.861 -20.404 1.00 87.88 94 ILE A CA 1
ATOM 706 C C . ILE A 1 94 ? 17.214 -8.552 -19.495 1.00 87.88 94 ILE A C 1
ATOM 708 O O . ILE A 1 94 ? 16.457 -7.879 -18.796 1.00 87.88 94 ILE A O 1
ATOM 712 N N . ASP A 1 95 ? 17.227 -9.882 -19.475 1.00 87.75 95 ASP A N 1
ATOM 713 C CA . ASP A 1 95 ? 16.421 -10.656 -18.536 1.00 87.75 95 ASP A CA 1
ATOM 714 C C . ASP A 1 95 ? 16.993 -10.554 -17.116 1.00 87.75 95 ASP A C 1
ATOM 716 O O . ASP A 1 95 ? 18.195 -10.714 -16.878 1.00 87.75 95 ASP A O 1
ATOM 720 N N . VAL A 1 96 ? 16.101 -10.292 -16.167 1.00 85.44 96 VAL A N 1
ATOM 721 C CA . VAL A 1 96 ? 16.361 -10.167 -14.736 1.00 85.44 96 VAL A CA 1
ATOM 722 C C . VAL A 1 96 ? 15.859 -11.436 -14.063 1.00 85.44 96 VAL A C 1
ATOM 724 O O . VAL A 1 96 ? 14.662 -11.712 -14.066 1.00 85.44 96 VAL A O 1
ATOM 727 N N . VAL A 1 97 ? 16.772 -12.218 -13.496 1.00 85.25 97 VAL A N 1
ATOM 728 C CA . VAL A 1 97 ? 16.480 -13.552 -12.940 1.00 85.25 97 VAL A CA 1
ATOM 729 C C . VAL A 1 97 ? 16.829 -13.681 -11.456 1.00 85.25 97 VAL A C 1
ATOM 731 O O . VAL A 1 97 ? 16.674 -14.758 -10.881 1.00 85.25 97 VAL A O 1
ATOM 734 N N . SER A 1 98 ? 17.317 -12.609 -10.824 1.00 85.38 98 SER A N 1
ATOM 735 C CA . SER A 1 98 ? 17.549 -12.561 -9.379 1.00 85.38 98 SER A CA 1
ATOM 736 C C . SER A 1 98 ? 17.379 -11.150 -8.811 1.00 85.38 98 SER A C 1
ATOM 738 O O . SER A 1 98 ? 17.436 -10.152 -9.536 1.00 85.38 98 SER A O 1
ATOM 740 N N . LEU A 1 99 ? 17.178 -11.073 -7.492 1.00 86.06 99 LEU A N 1
ATOM 741 C CA . LEU A 1 99 ? 17.079 -9.803 -6.774 1.00 86.06 99 LEU A CA 1
ATOM 742 C C . LEU A 1 99 ? 18.411 -9.046 -6.791 1.00 86.06 99 LEU A C 1
ATOM 744 O O . LEU A 1 99 ? 18.420 -7.836 -6.987 1.00 86.06 99 LEU A O 1
ATOM 748 N N . GLU A 1 100 ? 19.528 -9.746 -6.613 1.00 89.00 100 GLU A N 1
ATOM 749 C CA . GLU A 1 100 ? 20.869 -9.160 -6.653 1.00 89.00 100 GLU A CA 1
ATOM 750 C C . GLU A 1 100 ? 21.119 -8.506 -8.014 1.00 89.00 100 GLU A C 1
ATOM 752 O O . GLU A 1 100 ? 21.469 -7.332 -8.080 1.00 89.00 100 GLU A O 1
ATOM 757 N N . GLN A 1 101 ? 20.814 -9.220 -9.103 1.00 89.06 101 GLN A N 1
ATOM 758 C CA . GLN A 1 101 ? 20.935 -8.683 -10.457 1.00 89.06 101 GLN A CA 1
ATOM 759 C C . GLN A 1 101 ? 20.042 -7.450 -10.664 1.00 89.06 101 GLN A C 1
ATOM 761 O O . GLN A 1 101 ? 20.470 -6.474 -11.279 1.00 89.06 101 GLN A O 1
ATOM 766 N N . TYR A 1 102 ? 18.803 -7.480 -10.161 1.00 88.19 102 TYR A N 1
ATOM 767 C CA . TYR A 1 102 ? 17.901 -6.329 -10.221 1.00 88.19 102 TYR A CA 1
ATOM 768 C C . TYR A 1 102 ? 18.497 -5.101 -9.520 1.00 88.19 102 TYR A C 1
ATOM 770 O O . TYR A 1 102 ? 18.463 -4.005 -10.082 1.00 88.19 102 TYR A O 1
ATOM 778 N N . LEU A 1 103 ? 19.038 -5.277 -8.311 1.00 89.31 103 LEU A N 1
ATOM 779 C CA . LEU A 1 103 ? 19.628 -4.192 -7.526 1.00 89.31 103 LEU A CA 1
ATOM 780 C C . LEU A 1 103 ? 20.874 -3.614 -8.209 1.00 89.31 103 LEU A C 1
ATOM 782 O O . LEU A 1 103 ? 20.955 -2.395 -8.346 1.00 89.31 103 LEU A O 1
ATOM 786 N N . ASP A 1 104 ? 21.762 -4.464 -8.725 1.00 92.44 104 ASP A N 1
ATOM 787 C CA . ASP A 1 104 ? 22.969 -4.040 -9.446 1.00 92.44 104 ASP A CA 1
ATOM 788 C C . ASP A 1 104 ? 22.626 -3.241 -10.714 1.00 92.44 104 ASP A C 1
ATOM 790 O O . ASP A 1 104 ? 23.220 -2.195 -10.987 1.00 92.44 104 ASP A O 1
ATOM 794 N N . LEU A 1 105 ? 21.651 -3.710 -11.501 1.00 91.06 105 LEU A N 1
ATOM 795 C CA . LEU A 1 105 ? 21.183 -3.011 -12.704 1.00 91.06 105 LEU A CA 1
ATOM 796 C C . LEU A 1 105 ? 20.510 -1.679 -12.351 1.00 91.06 105 LEU A C 1
ATOM 798 O O . LEU A 1 105 ? 20.696 -0.680 -13.047 1.00 91.06 105 LEU A O 1
ATOM 802 N N . LYS A 1 106 ? 19.751 -1.641 -11.252 1.00 88.62 106 LYS A N 1
ATOM 803 C CA . LYS A 1 106 ? 19.117 -0.414 -10.763 1.00 88.62 106 LYS A CA 1
ATOM 804 C C . LYS A 1 106 ? 20.153 0.613 -10.305 1.00 88.62 106 LYS A C 1
ATOM 806 O O . LYS A 1 106 ? 20.000 1.789 -10.626 1.00 88.62 106 LYS A O 1
ATOM 811 N N . GLU A 1 107 ? 21.207 0.193 -9.606 1.00 91.75 107 GLU A N 1
ATOM 812 C CA . GLU A 1 107 ? 22.322 1.067 -9.207 1.00 91.75 107 GLU A CA 1
ATOM 813 C C . GLU A 1 107 ? 23.064 1.633 -10.429 1.00 91.75 107 GLU A C 1
ATOM 815 O O . GLU A 1 107 ? 23.454 2.799 -10.444 1.00 91.75 107 GLU A O 1
ATOM 820 N N . GLN A 1 108 ? 23.168 0.843 -11.500 1.00 93.62 108 GLN A N 1
ATOM 821 C CA . GLN A 1 108 ? 23.723 1.268 -12.789 1.00 93.62 108 GLN A CA 1
ATOM 822 C C . GLN A 1 108 ? 22.782 2.169 -13.614 1.00 93.62 108 GLN A C 1
ATOM 824 O O . GLN A 1 108 ? 23.173 2.638 -14.682 1.00 93.62 108 GLN A O 1
ATOM 829 N N . GLY A 1 109 ? 21.561 2.435 -13.137 1.00 91.50 109 GLY A N 1
ATOM 830 C CA . GLY A 1 109 ? 20.608 3.342 -13.779 1.00 91.50 109 GLY A CA 1
ATOM 831 C C . GLY A 1 109 ? 19.795 2.730 -14.922 1.00 91.50 109 GLY A C 1
ATOM 832 O O . GLY A 1 109 ? 19.221 3.479 -15.712 1.00 91.50 109 GLY A O 1
ATOM 833 N N . PHE A 1 110 ? 19.728 1.399 -15.028 1.00 90.75 110 PHE A N 1
ATOM 834 C CA . PHE A 1 110 ? 18.878 0.735 -16.020 1.00 90.75 110 PHE A CA 1
ATOM 835 C C . PHE A 1 110 ? 17.390 0.979 -15.742 1.00 90.75 110 PHE A C 1
ATOM 837 O O . PHE A 1 110 ? 16.939 1.011 -14.592 1.00 90.75 110 PHE A O 1
ATOM 844 N N . GLU A 1 111 ? 16.604 1.088 -16.813 1.00 87.50 111 GLU A N 1
ATOM 845 C CA . GLU A 1 111 ? 15.148 1.170 -16.736 1.00 87.50 111 GLU A CA 1
ATOM 846 C C . GLU A 1 111 ? 14.505 -0.191 -17.021 1.00 87.50 111 GLU A C 1
ATOM 848 O O . GLU A 1 111 ? 14.971 -0.965 -17.855 1.00 87.50 111 GLU A O 1
ATOM 853 N N . PHE A 1 112 ? 13.379 -0.482 -16.370 1.00 85.31 112 PH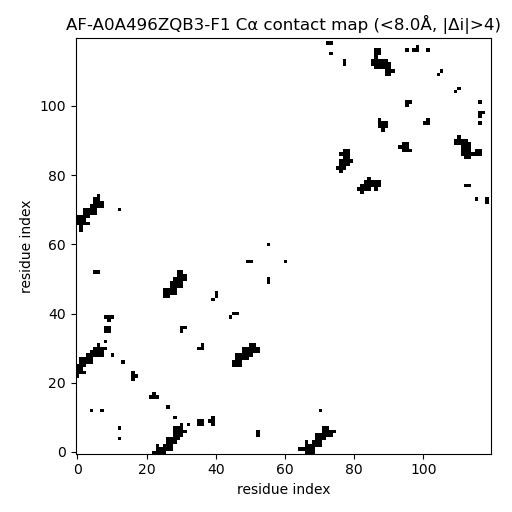E A N 1
ATOM 854 C CA . PHE A 1 112 ? 12.728 -1.790 -16.448 1.00 85.31 112 PHE A CA 1
ATOM 855 C C . PHE A 1 112 ? 11.365 -1.715 -17.146 1.00 85.31 112 PHE A C 1
ATOM 857 O O . PHE A 1 112 ? 10.642 -0.725 -17.015 1.00 85.31 112 PHE A O 1
ATOM 864 N N . ASN A 1 113 ? 11.001 -2.768 -17.890 1.00 77.69 113 ASN A N 1
ATOM 865 C CA . ASN A 1 113 ? 9.669 -2.902 -18.498 1.00 77.69 113 ASN A CA 1
ATOM 866 C C . ASN A 1 113 ? 8.582 -3.178 -17.442 1.00 77.69 113 ASN A C 1
ATOM 868 O O . ASN A 1 113 ? 7.419 -2.838 -17.652 1.00 77.69 113 ASN A O 1
ATOM 872 N N . GLY A 1 114 ? 8.957 -3.786 -16.313 1.00 68.44 114 GLY A N 1
ATOM 873 C CA . GLY A 1 114 ? 8.128 -3.964 -15.121 1.00 68.44 114 GLY A CA 1
ATOM 874 C C . GLY A 1 114 ? 8.832 -3.399 -13.888 1.00 68.44 114 GLY A C 1
ATOM 875 O O . GLY A 1 114 ? 10.054 -3.373 -13.830 1.00 68.44 114 GLY A O 1
ATOM 876 N N . GLN A 1 115 ? 8.080 -2.920 -12.896 1.00 60.91 115 GLN A N 1
ATOM 877 C CA . GLN A 1 115 ? 8.669 -2.252 -11.723 1.00 60.91 115 GLN A CA 1
ATOM 878 C C . GLN A 1 115 ? 8.940 -3.177 -10.530 1.00 60.91 115 GLN A C 1
ATOM 880 O O . GLN A 1 115 ? 9.382 -2.714 -9.481 1.00 60.91 115 GLN A O 1
ATOM 885 N N . SER A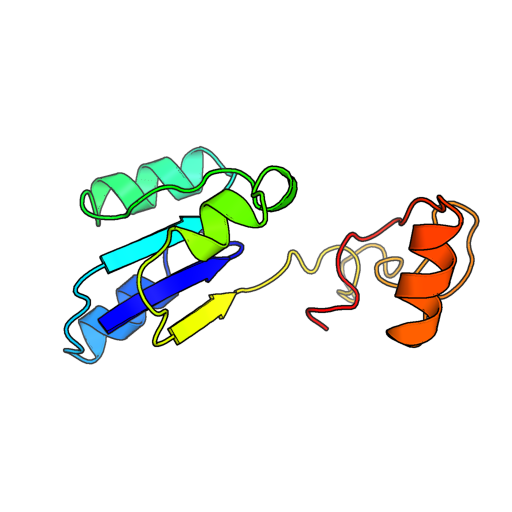 1 116 ? 8.700 -4.480 -10.662 1.00 54.72 116 SER A N 1
ATOM 886 C CA . SER A 1 116 ? 8.636 -5.350 -9.492 1.00 54.72 116 SER A CA 1
ATOM 887 C C . SER A 1 116 ? 9.015 -6.794 -9.785 1.00 54.72 116 SER A C 1
ATOM 889 O O . SER A 1 116 ? 8.144 -7.632 -10.000 1.00 54.72 116 SER A O 1
ATOM 891 N N . TYR A 1 117 ? 10.313 -7.091 -9.696 1.00 53.38 117 TYR A N 1
ATOM 892 C CA . TYR A 1 117 ? 10.782 -8.450 -9.398 1.00 53.38 117 TYR A CA 1
ATOM 893 C C . TYR A 1 117 ? 10.407 -8.854 -7.958 1.00 53.38 117 TYR A C 1
ATOM 895 O O . TYR A 1 117 ? 10.105 -9.997 -7.676 1.00 53.38 117 TYR A O 1
ATOM 903 N N . LEU A 1 118 ? 10.350 -7.884 -7.036 1.00 52.97 118 LEU A N 1
ATOM 904 C CA . LEU A 1 118 ? 10.135 -8.097 -5.596 1.00 52.97 118 LEU A CA 1
ATOM 905 C C . LEU A 1 118 ? 8.761 -8.665 -5.195 1.00 52.97 118 LEU A C 1
ATOM 907 O O . LEU A 1 118 ? 8.560 -8.977 -4.024 1.00 52.97 118 LEU A O 1
ATOM 911 N N . PHE A 1 119 ? 7.817 -8.773 -6.128 1.00 52.81 119 PHE A N 1
ATOM 912 C CA . PHE A 1 119 ? 6.444 -9.189 -5.839 1.00 52.81 119 PHE A CA 1
ATOM 913 C C . PHE A 1 119 ? 5.990 -10.409 -6.670 1.00 52.81 119 PHE A C 1
ATOM 915 O O . PHE A 1 119 ? 4.790 -10.6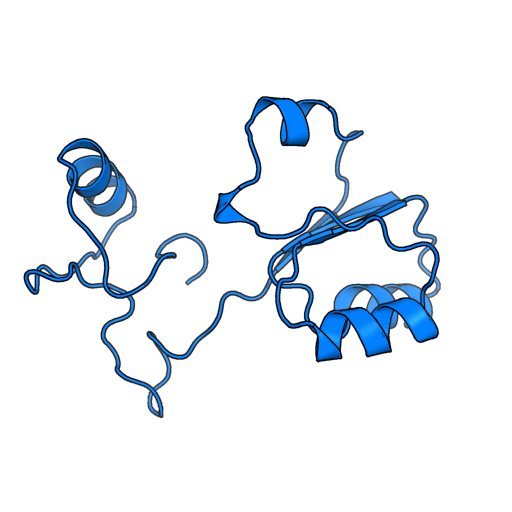89 -6.680 1.00 52.81 119 PHE A O 1
ATOM 922 N N . TRP A 1 120 ? 6.922 -11.118 -7.332 1.00 52.22 120 TRP A N 1
ATOM 923 C CA . TRP A 1 120 ? 6.697 -12.370 -8.075 1.00 52.22 120 TRP A CA 1
ATOM 924 C C . TRP A 1 120 ? 7.836 -13.373 -7.883 1.00 52.22 120 TRP A C 1
ATOM 926 O O . TRP A 1 120 ? 9.004 -12.936 -7.835 1.00 52.22 120 TRP A O 1
#

Nearest PDB structures (foldseek):
  8tdr-assembly2_C  TM=9.720E-01  e=6.715E-08  Homo sapiens
  8te3-assembly2_D  TM=9.717E-01  e=1.061E-07  Homo sapiens
  8tdr-assembly2_D  TM=9.712E-01  e=1.291E-07  Homo sapiens
  8tci-assembly1_D  TM=9.703E-01  e=2.483E-07  Mus musculus
  6u90-assembly1_D  TM=9.740E-01  e=2.829E-07  Homo sapien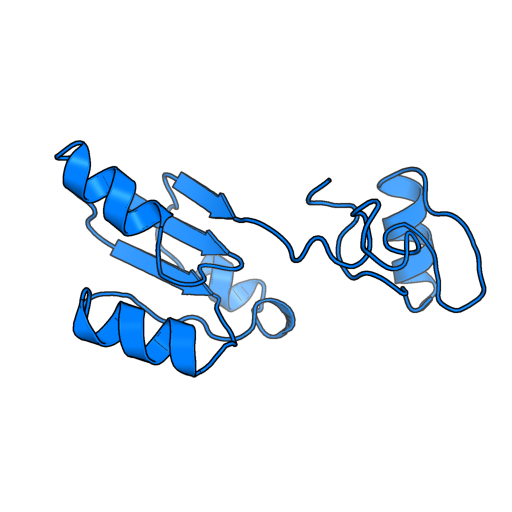s

Sequence (120 aa):
MNVLSLFDGLSGGRIALDRLGIKVDNYYSSEIDKYAIQVSTDNYPDIIRLGSIIDLTEEQLLALPKIDLLIGGSPCQGFSLAGHQKGSSTKEGIDVVSLEQYLDLKEQGFEFNGQSYLFW

Secondary structure (DSSP, 8-state):
-EEEEES-TTTHHHHHHHHTTPPPSEEEEE---HHHHHHHHHH-TT-EE---GGG--HHHHHTSPPPSEEEE---GGGTSTTTTS-TTBBTT--B--SHHHHHHHHHTT--BSSS-STT-